Protein AF-A0A382VT13-F1 (afdb_monomer)

Organism: NCBI:txid408172

Solvent-accessible surface area (backbone atoms only — not comparable to full-atom values): 5456 Å² total; per-residue (Å²): 114,71,67,59,55,52,52,51,52,51,51,51,48,52,50,55,54,48,48,58,57,47,44,62,50,24,65,74,67,34,31,65,55,49,50,53,53,51,52,53,54,49,50,52,53,49,54,52,52,41,59,77,72,60,55,71,82,74,65,58,71,86,52,43,64,58,51,52,53,47,43,48,52,57,49,54,50,41,48,48,51,50,31,48,43,30,61,77,62,31,54,80,58,37,67,72,78,106

Sequence (98 aa):
MLFYYFLAILAALCWAVSSLISADITRVIGGLVFNRLRLFFVSIMLITYTSLIGSWGTINLEHLTIIIISGIIGIFLGDTLLFVALQKIGPRRNNILF

Structure (mmCIF, N/CA/C/O backbone):
data_AF-A0A382VT13-F1
#
_entry.id   AF-A0A382VT13-F1
#
loop_
_atom_site.group_PDB
_atom_site.id
_atom_site.type_symbol
_atom_site.label_atom_id
_atom_site.label_alt_id
_atom_site.label_comp_id
_atom_site.label_asym_id
_atom_site.label_entity_id
_atom_site.label_seq_id
_atom_site.pdbx_PDB_ins_code
_atom_site.Cartn_x
_atom_site.Cartn_y
_atom_site.Cartn_z
_atom_site.occupancy
_atom_site.B_iso_or_equiv
_atom_site.auth_seq_id
_atom_site.auth_comp_id
_atom_site.auth_asym_id
_atom_site.auth_atom_id
_atom_site.pdbx_PDB_model_num
ATOM 1 N N . MET A 1 1 ? -6.320 9.395 -25.501 1.00 77.56 1 MET A N 1
ATOM 2 C CA . MET A 1 1 ? -6.859 10.337 -24.490 1.00 77.56 1 MET A CA 1
ATOM 3 C C . MET A 1 1 ? -8.034 9.737 -23.722 1.00 77.56 1 MET A C 1
ATOM 5 O O . MET A 1 1 ? -7.904 9.575 -22.519 1.00 77.56 1 MET A O 1
ATOM 9 N N . LEU A 1 2 ? -9.111 9.296 -24.393 1.00 91.56 2 LEU A N 1
ATOM 10 C CA . LEU A 1 2 ? -10.277 8.673 -23.738 1.00 91.56 2 LEU A CA 1
ATOM 11 C C . LEU A 1 2 ? -9.924 7.459 -22.852 1.00 91.56 2 LEU A C 1
ATOM 13 O O . LEU A 1 2 ? -10.407 7.349 -21.732 1.00 91.56 2 LEU A O 1
ATOM 17 N N . PHE A 1 3 ? -9.025 6.588 -23.324 1.00 94.06 3 PHE A N 1
ATOM 18 C CA . PHE A 1 3 ? -8.573 5.402 -22.585 1.00 94.06 3 PHE A CA 1
ATOM 19 C C . PHE A 1 3 ? -7.949 5.736 -21.218 1.00 94.06 3 PHE A C 1
ATOM 21 O O . PHE A 1 3 ? -8.258 5.090 -20.222 1.00 94.06 3 PHE A O 1
ATOM 28 N N . TYR A 1 4 ? -7.129 6.790 -21.143 1.00 94.00 4 TYR A N 1
ATOM 29 C CA . TYR A 1 4 ? -6.516 7.217 -19.882 1.00 94.00 4 TYR A CA 1
ATOM 30 C C . TYR A 1 4 ? -7.554 7.758 -18.891 1.00 94.00 4 TYR A C 1
ATOM 32 O O . TYR A 1 4 ? -7.446 7.486 -17.699 1.00 94.00 4 TYR A O 1
ATOM 40 N N . TYR A 1 5 ? -8.590 8.457 -19.371 1.00 94.75 5 TYR A N 1
ATOM 41 C CA . TYR A 1 5 ? -9.693 8.899 -18.511 1.00 94.75 5 TYR A CA 1
ATOM 42 C C . TYR A 1 5 ? -10.485 7.720 -17.943 1.00 94.75 5 TYR A C 1
ATOM 44 O O . TYR A 1 5 ? -10.810 7.722 -16.758 1.00 94.75 5 TYR A O 1
ATOM 52 N N . PHE A 1 6 ? -10.733 6.682 -18.747 1.00 96.00 6 PHE A N 1
ATOM 53 C CA . PHE A 1 6 ? -11.359 5.453 -18.256 1.00 96.00 6 PHE A CA 1
ATOM 54 C C . PHE A 1 6 ? -10.532 4.790 -17.151 1.00 96.00 6 PHE A C 1
ATOM 56 O O . PHE A 1 6 ? -11.081 4.465 -16.099 1.00 96.00 6 PHE A O 1
ATOM 63 N N . LEU A 1 7 ? -9.218 4.643 -17.350 1.00 94.88 7 LEU A N 1
ATOM 64 C CA . LEU A 1 7 ? -8.321 4.087 -16.332 1.00 94.88 7 LEU A CA 1
ATOM 65 C C . LEU A 1 7 ? -8.321 4.918 -15.043 1.00 94.88 7 LEU A C 1
ATOM 67 O O . LEU A 1 7 ? -8.344 4.347 -13.955 1.00 94.88 7 LEU A O 1
ATOM 71 N N . ALA A 1 8 ? -8.340 6.248 -15.151 1.00 93.94 8 ALA A N 1
ATOM 72 C CA . ALA A 1 8 ? -8.391 7.134 -13.991 1.00 93.94 8 ALA A CA 1
ATOM 73 C C . ALA A 1 8 ? -9.695 6.966 -13.189 1.00 93.94 8 ALA A C 1
ATOM 75 O O . ALA A 1 8 ? -9.653 6.871 -11.963 1.00 93.94 8 ALA A O 1
ATOM 76 N N . ILE A 1 9 ? -10.845 6.866 -13.865 1.00 95.81 9 ILE A N 1
ATOM 77 C CA . ILE A 1 9 ? -12.145 6.647 -13.208 1.00 95.81 9 ILE A CA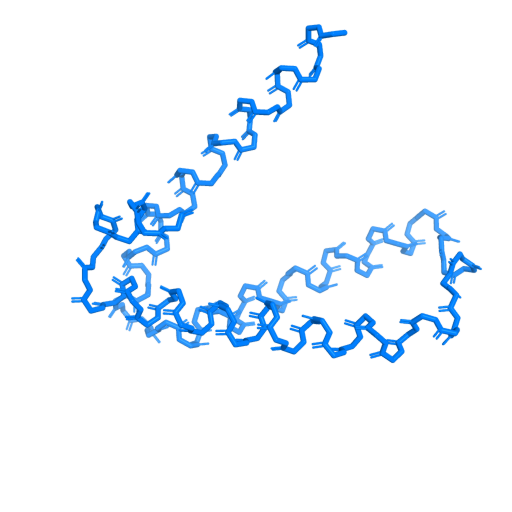 1
ATOM 78 C C . ILE A 1 9 ? -12.193 5.266 -12.545 1.00 95.81 9 ILE A C 1
ATOM 80 O O . ILE A 1 9 ? -12.647 5.148 -11.409 1.00 95.81 9 ILE A O 1
ATOM 84 N N . LEU A 1 10 ? -11.683 4.228 -13.214 1.00 95.19 10 LEU A N 1
ATOM 85 C CA . LEU A 1 10 ? -11.563 2.880 -12.649 1.00 95.19 10 LEU A CA 1
ATOM 86 C C . LEU A 1 10 ? -10.677 2.866 -11.398 1.00 95.19 10 LEU A C 1
ATOM 88 O O . LEU A 1 10 ? -11.056 2.279 -10.388 1.00 95.19 10 LEU A O 1
ATOM 92 N N . ALA A 1 11 ? -9.531 3.550 -11.436 1.00 93.00 11 ALA A N 1
ATOM 93 C CA . ALA A 1 11 ? -8.642 3.668 -10.285 1.00 93.00 11 ALA A CA 1
ATOM 94 C C . ALA A 1 11 ? -9.328 4.380 -9.107 1.00 93.00 11 ALA A C 1
ATOM 96 O O . ALA A 1 11 ? -9.258 3.894 -7.977 1.00 93.00 11 ALA A O 1
ATOM 97 N N . ALA A 1 12 ? -10.040 5.481 -9.372 1.00 91.69 12 ALA A N 1
ATOM 98 C CA . ALA A 1 12 ? -10.811 6.199 -8.359 1.00 91.69 12 ALA A CA 1
ATOM 99 C C . ALA A 1 12 ? -11.930 5.328 -7.759 1.00 91.69 12 ALA A C 1
ATOM 101 O O . ALA A 1 12 ? -12.128 5.323 -6.543 1.00 91.69 12 ALA A O 1
ATOM 102 N N . LEU A 1 13 ? -12.621 4.540 -8.588 1.00 93.19 13 LEU A N 1
ATOM 103 C CA . LEU A 1 13 ? -13.657 3.606 -8.147 1.00 93.19 13 LEU A CA 1
ATOM 104 C C . LEU A 1 13 ? -13.068 2.509 -7.249 1.00 93.19 13 LEU A C 1
ATOM 106 O O . LEU A 1 13 ? -13.592 2.266 -6.162 1.00 93.19 13 LEU A O 1
ATOM 110 N N . CYS A 1 14 ? -11.946 1.901 -7.649 1.00 91.50 14 CYS A N 1
ATOM 111 C CA . CYS A 1 14 ? -11.230 0.917 -6.834 1.00 91.50 14 CYS A CA 1
ATOM 112 C C . CYS A 1 14 ? -10.821 1.490 -5.471 1.00 91.50 14 CYS A C 1
ATOM 114 O O . CYS A 1 14 ? -10.998 0.827 -4.448 1.00 91.50 14 CYS A O 1
ATOM 116 N N . TRP A 1 15 ? -10.321 2.728 -5.438 1.00 88.44 15 TRP A N 1
ATOM 117 C CA . TRP A 1 15 ? -9.965 3.412 -4.193 1.00 88.44 15 TRP A CA 1
ATOM 118 C C . TRP A 1 15 ? -11.177 3.660 -3.292 1.00 88.44 15 TRP A C 1
ATOM 120 O O . TRP A 1 15 ? -11.132 3.351 -2.099 1.00 88.44 15 TRP A O 1
ATOM 130 N N . ALA A 1 16 ? -12.285 4.145 -3.855 1.00 87.62 16 ALA A N 1
ATOM 131 C CA . ALA A 1 16 ? -13.509 4.395 -3.103 1.00 87.62 16 ALA A CA 1
ATOM 132 C C . ALA A 1 16 ? -14.072 3.103 -2.486 1.00 87.62 16 ALA A C 1
ATOM 134 O O . ALA A 1 16 ? -14.326 3.058 -1.280 1.00 87.62 16 ALA A O 1
ATOM 135 N N . VAL A 1 17 ? -14.192 2.031 -3.275 1.00 89.06 17 VAL A N 1
ATOM 136 C CA . VAL A 1 17 ? -14.687 0.727 -2.801 1.00 89.06 17 VAL A CA 1
ATOM 137 C C . VAL A 1 17 ? -13.752 0.130 -1.747 1.00 89.06 17 VAL A C 1
ATOM 139 O O . VAL A 1 17 ? -14.211 -0.322 -0.697 1.00 89.06 17 VAL A O 1
ATOM 142 N N . SER A 1 18 ? -12.438 0.188 -1.978 1.00 86.50 18 SER A N 1
ATOM 143 C CA . SER A 1 18 ? -11.430 -0.282 -1.024 1.00 86.50 18 SER A CA 1
ATOM 144 C C . SER A 1 18 ? -11.530 0.440 0.322 1.00 86.50 18 SER A C 1
ATOM 146 O O . SER A 1 18 ? -11.502 -0.216 1.364 1.00 86.50 18 SER A O 1
ATOM 148 N N . SER A 1 19 ? -11.719 1.767 0.330 1.00 82.56 19 SER A N 1
ATOM 149 C CA . SER A 1 19 ? -11.867 2.551 1.568 1.00 82.56 19 SER A CA 1
ATOM 150 C C . SER A 1 19 ? -13.101 2.155 2.386 1.00 82.56 19 SER A C 1
ATOM 152 O O . SER A 1 19 ? -13.034 2.119 3.616 1.00 82.56 19 SER A O 1
ATOM 154 N N . LEU A 1 20 ? -14.203 1.798 1.716 1.00 83.31 20 LEU A N 1
ATOM 155 C CA . LEU A 1 20 ? -15.442 1.382 2.368 1.00 83.31 20 LEU A CA 1
ATOM 156 C C . LEU A 1 20 ? -15.267 0.022 3.054 1.00 83.31 20 LEU A C 1
ATOM 158 O O . LEU A 1 20 ? -15.548 -0.110 4.241 1.00 83.31 20 LEU A O 1
ATOM 162 N N . ILE A 1 21 ? -14.722 -0.957 2.326 1.00 85.56 21 ILE A N 1
ATOM 163 C CA . ILE A 1 21 ? -14.466 -2.312 2.836 1.00 85.56 21 ILE A CA 1
ATOM 164 C C . ILE A 1 21 ? -13.422 -2.281 3.962 1.00 85.56 21 ILE A C 1
ATOM 166 O O . ILE A 1 21 ? -13.588 -2.909 5.009 1.00 85.56 21 ILE A O 1
ATOM 170 N N . SER A 1 22 ? -12.344 -1.519 3.766 1.00 83.44 22 SER A N 1
ATOM 171 C CA . SER A 1 22 ? -11.252 -1.428 4.735 1.00 83.44 22 SER A CA 1
ATOM 172 C C . SER A 1 22 ? -11.710 -0.806 6.052 1.00 83.44 22 SER A C 1
ATOM 174 O O . SER A 1 22 ? -11.192 -1.171 7.103 1.00 83.44 22 SER A O 1
ATOM 176 N N . ALA A 1 23 ? -12.682 0.108 6.042 1.00 80.06 23 ALA A N 1
ATOM 177 C CA . ALA A 1 23 ? -13.148 0.770 7.257 1.00 80.06 23 ALA A CA 1
ATOM 178 C C . ALA A 1 23 ? -13.807 -0.194 8.252 1.00 80.06 23 ALA A C 1
ATOM 180 O O . ALA A 1 23 ? -13.522 -0.122 9.447 1.00 80.06 23 ALA A O 1
ATOM 181 N N . ASP A 1 24 ? -14.646 -1.112 7.774 1.00 82.06 24 ASP A N 1
ATOM 182 C CA . ASP A 1 24 ? -15.304 -2.083 8.650 1.00 82.06 24 ASP A CA 1
ATOM 183 C C . ASP A 1 24 ? -14.323 -3.156 9.128 1.00 82.06 24 ASP A C 1
ATOM 185 O O . ASP A 1 24 ? -14.274 -3.474 10.316 1.00 82.06 24 ASP A O 1
ATOM 189 N N . ILE A 1 25 ? -13.456 -3.648 8.239 1.00 82.81 25 ILE A N 1
ATOM 190 C CA . ILE A 1 25 ? -12.471 -4.678 8.589 1.00 82.81 25 ILE A CA 1
ATOM 191 C C . ILE A 1 25 ? -11.441 -4.135 9.591 1.00 82.81 25 ILE A C 1
ATOM 193 O O . ILE A 1 25 ? -11.157 -4.778 10.602 1.00 82.81 25 ILE A O 1
ATOM 197 N N . THR A 1 26 ? -10.908 -2.929 9.372 1.00 83.94 26 THR A N 1
ATOM 198 C CA . THR A 1 26 ? -9.893 -2.327 10.260 1.00 83.94 26 THR A CA 1
ATOM 199 C C . THR A 1 26 ? -10.414 -2.046 11.668 1.00 83.94 26 THR A C 1
ATOM 201 O O . THR A 1 26 ? -9.616 -2.024 12.606 1.00 83.94 26 THR A O 1
ATOM 204 N N . ARG A 1 27 ? -11.732 -1.898 11.856 1.00 80.12 27 ARG A N 1
ATOM 205 C CA . ARG A 1 27 ? -12.356 -1.804 13.186 1.00 80.12 27 ARG A CA 1
ATOM 206 C C . ARG A 1 27 ? -12.361 -3.133 13.938 1.00 80.12 27 ARG A C 1
ATOM 208 O O . ARG A 1 27 ? -12.241 -3.115 15.157 1.00 80.12 27 ARG A O 1
ATOM 215 N N . VAL A 1 28 ? -12.478 -4.257 13.228 1.00 84.19 28 VAL A N 1
ATOM 216 C CA . VAL A 1 28 ? -12.551 -5.601 13.827 1.00 84.19 28 VAL A CA 1
ATOM 217 C C . VAL A 1 28 ? -11.162 -6.162 14.129 1.00 84.19 28 VAL A C 1
ATOM 219 O O . VAL A 1 28 ? -10.919 -6.633 15.234 1.00 84.19 28 VAL A O 1
ATOM 222 N N . ILE A 1 29 ? -10.240 -6.107 13.162 1.00 84.38 29 ILE A N 1
ATOM 223 C CA . ILE A 1 29 ? -8.908 -6.734 13.283 1.00 84.38 29 ILE A CA 1
ATOM 224 C C . ILE A 1 29 ? -7.779 -5.743 13.607 1.00 84.38 29 ILE A C 1
ATOM 226 O O . ILE A 1 29 ? -6.649 -6.156 13.867 1.00 84.38 29 ILE A O 1
ATOM 230 N N . GLY A 1 30 ? -8.068 -4.440 13.603 1.00 82.62 30 GLY A N 1
ATOM 231 C CA . GLY A 1 30 ? -7.090 -3.371 13.802 1.00 82.62 30 GLY A CA 1
ATOM 232 C C . GLY A 1 30 ? -6.369 -2.955 12.513 1.00 82.62 30 GLY A C 1
ATOM 233 O O . GLY A 1 30 ? -6.051 -3.776 11.648 1.00 82.62 30 GLY A O 1
ATOM 234 N N . GLY A 1 31 ? -6.065 -1.656 12.395 1.00 81.50 31 GLY A N 1
ATOM 235 C CA . GLY A 1 31 ? -5.473 -1.062 11.187 1.00 81.50 31 GLY A CA 1
ATOM 236 C C . GLY A 1 31 ? -4.122 -1.660 10.777 1.00 81.50 31 GLY A C 1
ATOM 237 O O . GLY A 1 31 ? -3.871 -1.901 9.598 1.00 81.50 31 GLY A O 1
ATOM 238 N N . LEU A 1 32 ? -3.264 -1.973 11.751 1.00 82.50 32 LEU A N 1
ATOM 239 C CA . LEU A 1 32 ? -1.916 -2.489 11.492 1.00 82.50 32 LEU A CA 1
ATOM 240 C C . LEU A 1 32 ? -1.920 -3.949 11.001 1.00 82.50 32 LEU A C 1
ATOM 242 O O . LEU A 1 32 ? -1.119 -4.319 10.143 1.00 82.50 32 LEU A O 1
ATOM 246 N N . VAL A 1 33 ? -2.837 -4.777 11.516 1.00 85.62 33 VAL A N 1
ATOM 247 C CA . VAL A 1 33 ? -3.002 -6.176 11.081 1.00 85.62 33 VAL A CA 1
ATOM 248 C C . VAL A 1 33 ? -3.550 -6.222 9.659 1.00 85.62 33 VAL A C 1
ATOM 250 O O . VAL A 1 33 ? -3.022 -6.960 8.827 1.00 85.62 33 VAL A O 1
ATOM 253 N N . PHE A 1 34 ? -4.552 -5.388 9.367 1.00 86.38 34 PHE A N 1
ATOM 254 C CA . PHE A 1 34 ? -5.102 -5.252 8.022 1.00 86.38 34 PHE A CA 1
ATOM 255 C C . PHE A 1 34 ? -4.031 -4.826 7.012 1.00 86.38 34 PHE A C 1
ATOM 257 O O . PHE A 1 34 ? -3.882 -5.468 5.974 1.00 86.38 34 PHE A O 1
ATOM 264 N N . ASN A 1 35 ? -3.230 -3.805 7.342 1.00 87.69 35 ASN A N 1
ATOM 265 C CA . ASN A 1 35 ? -2.179 -3.335 6.444 1.00 87.69 35 ASN A CA 1
ATOM 266 C C . ASN A 1 35 ? -1.133 -4.419 6.142 1.00 87.69 35 ASN A C 1
ATOM 268 O O . ASN A 1 35 ? -0.728 -4.601 4.996 1.00 87.69 35 ASN A O 1
ATOM 272 N N . ARG A 1 36 ? -0.733 -5.197 7.156 1.00 88.69 36 ARG A N 1
ATOM 273 C CA . ARG A 1 36 ? 0.212 -6.308 6.976 1.00 88.69 36 ARG A CA 1
ATOM 274 C C . ARG A 1 36 ? -0.335 -7.380 6.031 1.00 88.69 36 ARG A C 1
ATOM 276 O O . ARG A 1 36 ? 0.398 -7.831 5.155 1.00 88.69 36 ARG A O 1
ATOM 283 N N . LEU A 1 37 ? -1.602 -7.771 6.188 1.00 90.31 37 LEU A N 1
ATOM 284 C CA . LEU A 1 37 ? -2.248 -8.727 5.281 1.00 90.31 37 LEU A CA 1
ATOM 285 C C . LEU A 1 37 ? -2.330 -8.167 3.859 1.00 90.31 37 LEU A C 1
ATOM 287 O O . LEU A 1 37 ? -1.980 -8.863 2.909 1.00 90.31 37 LEU A O 1
ATOM 291 N N . ARG A 1 38 ? -2.718 -6.894 3.710 1.00 89.25 38 ARG A N 1
ATOM 292 C CA . ARG A 1 38 ? -2.773 -6.213 2.410 1.00 89.25 38 ARG A CA 1
ATOM 293 C C . ARG A 1 38 ? -1.417 -6.248 1.706 1.00 89.25 38 ARG A C 1
ATOM 295 O O . ARG A 1 38 ? -1.341 -6.677 0.559 1.00 89.25 38 ARG A O 1
ATOM 302 N N . LEU A 1 39 ? -0.353 -5.846 2.400 1.00 91.62 39 LEU A N 1
ATOM 303 C CA . LEU A 1 39 ? 1.006 -5.827 1.856 1.00 91.62 39 LEU A CA 1
ATOM 304 C C . LEU A 1 39 ? 1.518 -7.225 1.500 1.00 91.62 39 LEU A C 1
ATOM 306 O O . LEU A 1 39 ? 2.214 -7.371 0.500 1.00 91.62 39 LEU A O 1
ATOM 310 N N . PHE A 1 40 ? 1.137 -8.250 2.265 1.00 93.31 40 PHE A N 1
ATOM 311 C CA . PHE A 1 40 ? 1.473 -9.640 1.960 1.00 93.31 40 PHE A CA 1
ATOM 312 C C . PHE A 1 40 ? 0.822 -10.131 0.658 1.00 93.31 40 PHE A C 1
ATOM 314 O O . PHE A 1 40 ? 1.490 -10.724 -0.183 1.00 93.31 40 PHE A O 1
ATOM 321 N N . PHE A 1 41 ? -0.466 -9.852 0.441 1.00 93.62 41 PH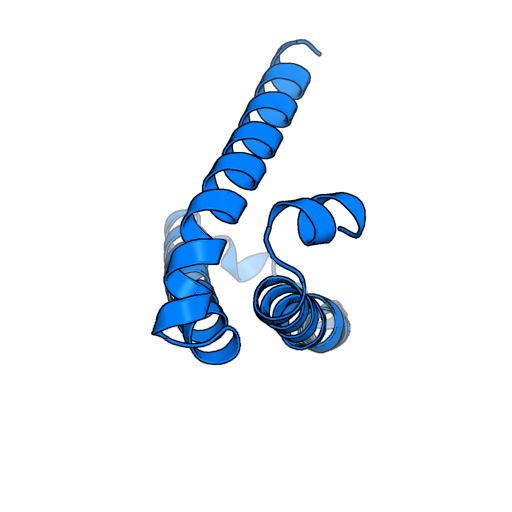E A N 1
ATOM 322 C CA . PHE A 1 41 ? -1.116 -10.225 -0.820 1.00 93.62 41 PHE A CA 1
ATOM 323 C C . PHE A 1 41 ? -0.575 -9.424 -2.007 1.00 93.62 41 PHE A C 1
ATOM 325 O O . PHE A 1 41 ? -0.330 -9.991 -3.071 1.00 93.62 41 PHE A O 1
ATOM 332 N N . VAL A 1 42 ? -0.337 -8.123 -1.819 1.00 92.94 42 VAL A N 1
ATOM 333 C CA . VAL A 1 42 ? 0.233 -7.254 -2.857 1.00 92.94 42 VAL A CA 1
ATOM 334 C C . VAL A 1 42 ? 1.640 -7.707 -3.250 1.00 92.94 42 VAL A C 1
ATOM 336 O O . VAL A 1 42 ? 1.949 -7.729 -4.440 1.0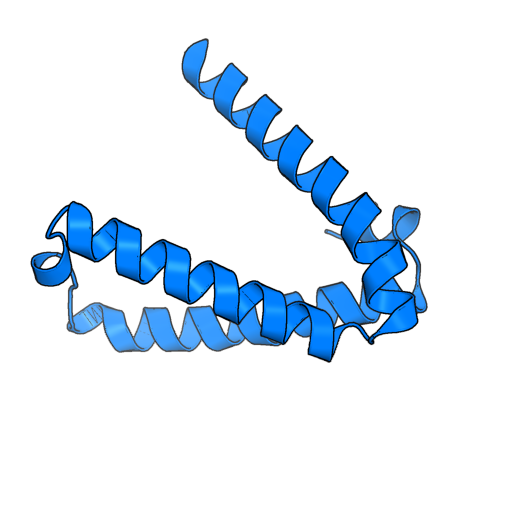0 92.94 42 VAL A O 1
ATOM 339 N N . SER A 1 43 ? 2.481 -8.124 -2.298 1.00 92.88 43 SER A N 1
ATOM 340 C CA . SER A 1 43 ? 3.823 -8.623 -2.614 1.00 92.88 43 SER A CA 1
ATOM 341 C C . SER A 1 43 ? 3.776 -9.923 -3.420 1.00 92.88 43 SER A C 1
ATOM 343 O O . SER A 1 43 ? 4.493 -10.035 -4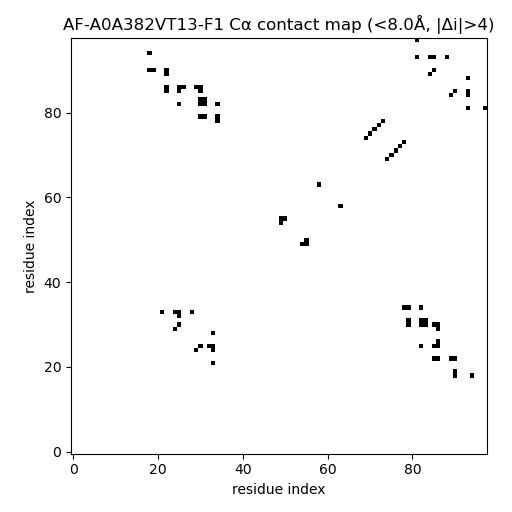.411 1.00 92.88 43 SER A O 1
ATOM 345 N N . ILE A 1 44 ? 2.886 -10.863 -3.080 1.00 95.81 44 ILE A N 1
ATOM 346 C CA . ILE A 1 44 ? 2.675 -12.091 -3.867 1.00 95.81 44 ILE A CA 1
ATOM 347 C C . ILE A 1 44 ? 2.205 -11.752 -5.287 1.00 95.81 44 ILE A C 1
ATOM 349 O O . ILE A 1 44 ? 2.741 -12.283 -6.261 1.00 95.81 44 ILE A O 1
ATOM 353 N N . MET A 1 45 ? 1.231 -10.849 -5.427 1.00 94.75 45 MET A N 1
ATOM 354 C CA . MET A 1 45 ? 0.736 -10.411 -6.737 1.00 94.75 45 MET A CA 1
ATOM 355 C C . MET A 1 45 ? 1.838 -9.762 -7.582 1.00 94.75 45 MET A C 1
ATOM 357 O O . MET A 1 45 ? 1.968 -10.070 -8.763 1.00 94.75 45 MET A O 1
ATOM 361 N N . LEU A 1 46 ? 2.670 -8.908 -6.984 1.00 91.81 46 LEU A N 1
ATOM 362 C CA . LEU A 1 46 ? 3.793 -8.281 -7.681 1.00 91.81 46 LEU A CA 1
ATOM 363 C C . LEU A 1 46 ? 4.854 -9.303 -8.091 1.00 91.81 46 LEU A C 1
ATOM 365 O O . LEU A 1 46 ? 5.253 -9.303 -9.249 1.00 91.81 46 LEU A O 1
ATOM 369 N N . ILE A 1 47 ? 5.271 -10.196 -7.189 1.00 93.56 47 ILE A N 1
ATOM 370 C CA . ILE A 1 47 ? 6.284 -11.225 -7.481 1.00 93.56 47 ILE A CA 1
ATOM 371 C C . ILE A 1 47 ? 5.810 -12.160 -8.598 1.00 93.56 47 ILE A C 1
ATOM 373 O O . ILE A 1 47 ? 6.583 -12.505 -9.492 1.00 93.56 47 ILE A O 1
ATOM 377 N N . THR A 1 48 ? 4.544 -12.580 -8.563 1.00 95.12 48 THR A N 1
ATOM 378 C CA . THR A 1 48 ? 3.974 -13.436 -9.614 1.00 95.12 48 THR A CA 1
ATOM 379 C C . THR A 1 48 ? 3.931 -12.703 -10.952 1.00 95.12 48 THR A C 1
ATOM 381 O O . THR A 1 48 ? 4.392 -13.244 -11.953 1.00 95.12 48 THR A O 1
ATOM 384 N N . TYR A 1 49 ? 3.477 -11.449 -10.969 1.00 94.12 49 TYR A N 1
ATOM 385 C CA . TYR A 1 49 ? 3.426 -10.629 -12.178 1.00 94.12 49 TYR A CA 1
ATOM 386 C C . TYR A 1 49 ? 4.813 -10.379 -12.792 1.00 94.12 49 TYR A C 1
ATOM 388 O O . TYR A 1 49 ? 5.007 -10.599 -13.988 1.00 94.12 49 TYR A O 1
ATOM 396 N N . THR A 1 50 ? 5.803 -9.982 -11.985 1.00 92.75 50 THR A N 1
ATOM 397 C CA . THR A 1 50 ? 7.176 -9.749 -12.467 1.00 92.75 50 THR A CA 1
ATOM 398 C C . THR A 1 50 ? 7.829 -11.032 -12.972 1.00 92.75 50 THR A C 1
ATOM 400 O O . THR A 1 50 ? 8.561 -10.998 -13.961 1.00 92.75 50 THR A O 1
ATOM 403 N N . SER A 1 51 ? 7.531 -12.172 -12.342 1.00 92.44 51 SER A N 1
ATOM 404 C CA . SER A 1 51 ? 8.023 -13.483 -12.777 1.00 92.44 51 SER A CA 1
ATOM 405 C C . SER A 1 51 ? 7.430 -13.920 -14.110 1.00 92.44 51 SER A C 1
ATOM 407 O O . SER A 1 51 ? 8.171 -14.413 -14.953 1.00 92.44 51 SER A O 1
ATOM 409 N N . LEU A 1 52 ? 6.131 -13.697 -14.331 1.00 94.62 52 LEU A N 1
ATOM 410 C CA . LEU A 1 52 ? 5.472 -14.030 -15.599 1.00 94.62 52 LEU A CA 1
ATOM 411 C C . LEU A 1 52 ? 5.993 -13.187 -16.770 1.00 94.62 52 LEU A C 1
ATOM 413 O O . LEU A 1 52 ? 6.086 -13.684 -17.887 1.00 94.62 52 LEU A O 1
ATOM 417 N N . ILE A 1 53 ? 6.346 -11.924 -16.518 1.00 93.69 53 ILE A N 1
ATOM 418 C CA . ILE A 1 53 ? 6.870 -11.006 -17.542 1.00 93.69 53 ILE A CA 1
ATOM 419 C C . ILE A 1 53 ? 8.386 -11.162 -17.732 1.00 93.69 53 ILE A C 1
ATOM 421 O O . ILE A 1 53 ? 8.925 -10.765 -18.762 1.00 93.69 53 ILE A O 1
ATOM 425 N N . GLY A 1 54 ? 9.091 -11.745 -16.758 1.00 88.44 54 GLY A N 1
ATOM 426 C CA . GLY A 1 54 ? 10.545 -11.895 -16.803 1.00 88.44 54 GLY A CA 1
ATOM 427 C C . GLY A 1 54 ? 11.303 -10.573 -16.627 1.00 88.44 54 GLY A C 1
ATOM 428 O O . GLY A 1 54 ? 12.461 -10.469 -17.024 1.00 88.44 54 GLY A O 1
ATOM 429 N N . SER A 1 55 ? 10.690 -9.556 -16.012 1.00 87.81 55 SER A N 1
ATOM 430 C CA . SER A 1 55 ? 11.266 -8.206 -15.880 1.00 87.81 55 SER A CA 1
ATOM 431 C C . SER A 1 55 ? 12.308 -8.068 -14.760 1.00 87.81 55 SER A C 1
ATOM 433 O O . SER A 1 55 ? 12.657 -6.959 -14.371 1.00 87.81 55 SER A O 1
ATOM 435 N N . TRP A 1 56 ? 12.817 -9.168 -14.204 1.00 85.94 56 TRP A N 1
ATOM 436 C CA . TRP A 1 56 ? 13.792 -9.131 -13.107 1.00 85.94 56 TRP A CA 1
ATOM 437 C C . TRP A 1 56 ? 15.086 -8.395 -13.484 1.00 85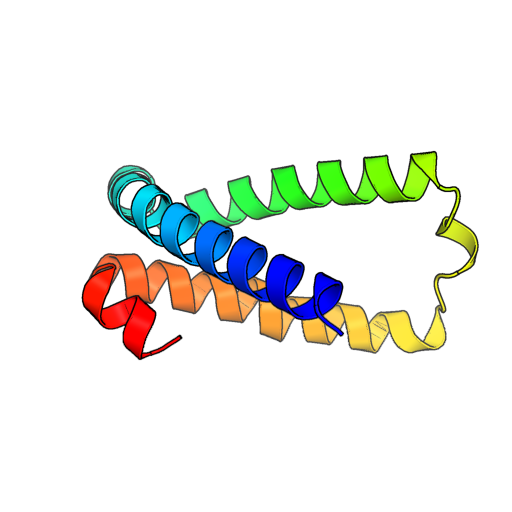.94 56 TRP A C 1
ATOM 439 O O . TRP A 1 56 ? 15.681 -7.724 -12.646 1.00 85.94 56 TRP A O 1
ATOM 449 N N . GLY A 1 57 ? 15.487 -8.461 -14.758 1.00 82.56 57 GLY A N 1
ATOM 450 C CA . GLY A 1 57 ? 16.687 -7.793 -15.267 1.00 82.56 57 GLY A CA 1
ATOM 451 C C . GLY A 1 57 ? 16.573 -6.272 -15.422 1.00 82.56 57 GLY A C 1
ATOM 452 O O . GLY A 1 57 ? 17.587 -5.621 -15.648 1.00 82.56 57 GLY A O 1
ATOM 453 N N . THR A 1 58 ? 15.378 -5.680 -15.296 1.00 85.19 58 THR A N 1
ATOM 454 C CA . THR A 1 58 ? 15.201 -4.217 -15.403 1.00 85.19 58 THR A CA 1
ATOM 455 C C . THR A 1 58 ? 15.444 -3.487 -14.081 1.00 85.19 58 THR A C 1
ATOM 457 O O . THR A 1 58 ? 15.312 -2.266 -14.016 1.00 85.19 58 THR A O 1
ATOM 460 N N . ILE A 1 59 ? 15.747 -4.215 -13.003 1.00 83.56 59 ILE A N 1
ATOM 461 C CA . ILE A 1 59 ? 15.960 -3.644 -11.674 1.00 83.56 59 ILE A CA 1
ATOM 462 C C . ILE A 1 59 ? 17.347 -2.998 -11.629 1.00 83.56 59 ILE A C 1
ATOM 464 O O . ILE A 1 59 ? 18.367 -3.685 -11.629 1.00 83.56 59 ILE A O 1
ATOM 468 N N . ASN A 1 60 ? 17.386 -1.667 -11.562 1.00 86.38 60 ASN A N 1
ATOM 469 C CA . ASN A 1 60 ? 18.630 -0.932 -11.375 1.00 86.38 60 ASN A CA 1
ATOM 470 C C . ASN A 1 60 ? 19.024 -0.926 -9.886 1.00 86.38 60 ASN A C 1
ATOM 472 O O . ASN A 1 60 ? 18.313 -0.372 -9.043 1.00 86.38 60 ASN A O 1
ATOM 476 N N . LEU A 1 61 ? 20.171 -1.535 -9.574 1.00 86.94 61 LEU A N 1
ATOM 477 C CA . LEU A 1 61 ? 20.696 -1.651 -8.212 1.00 86.94 61 LEU A CA 1
ATOM 478 C C . LEU A 1 61 ? 21.122 -0.303 -7.609 1.00 86.94 61 LEU A C 1
ATOM 480 O O . LEU A 1 61 ? 21.083 -0.155 -6.390 1.00 86.94 61 LEU A O 1
ATOM 484 N N . GLU A 1 62 ? 21.462 0.696 -8.425 1.00 90.19 62 GLU A N 1
ATOM 485 C CA . GLU A 1 62 ? 21.846 2.032 -7.949 1.00 90.19 62 GLU A CA 1
ATOM 486 C C . GLU A 1 62 ? 20.672 2.756 -7.276 1.00 90.19 62 GLU A C 1
ATOM 488 O O . GLU A 1 62 ? 20.845 3.468 -6.287 1.00 90.19 62 GLU A O 1
ATOM 493 N N . HIS A 1 63 ? 19.450 2.536 -7.768 1.00 88.75 63 HIS A N 1
ATOM 494 C CA . HIS A 1 63 ? 18.238 3.132 -7.202 1.00 88.75 63 H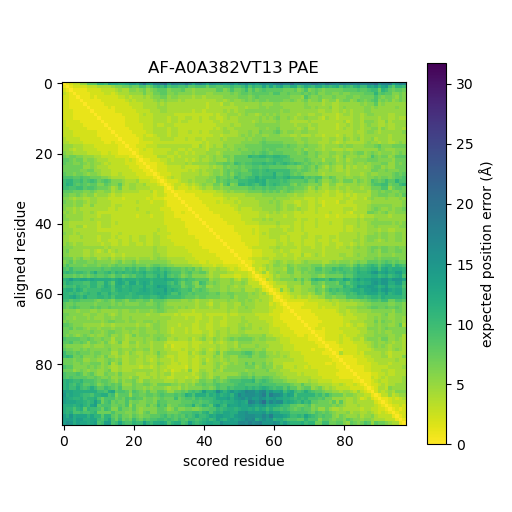IS A CA 1
ATOM 495 C C . HIS A 1 63 ? 17.623 2.302 -6.073 1.00 88.75 63 HIS A C 1
ATOM 497 O O . HIS A 1 63 ? 16.702 2.773 -5.404 1.00 88.75 63 HIS A O 1
ATOM 503 N N . LEU A 1 64 ? 18.132 1.092 -5.824 1.00 88.94 64 LEU A N 1
ATOM 504 C CA . LEU A 1 64 ? 17.555 0.157 -4.861 1.00 88.94 64 LEU A CA 1
ATOM 505 C C . LEU A 1 64 ? 17.441 0.775 -3.463 1.00 88.94 64 LEU A C 1
ATOM 507 O O . LEU A 1 64 ? 16.387 0.697 -2.838 1.00 88.94 64 LEU A O 1
ATOM 511 N N . THR A 1 65 ? 18.489 1.456 -2.997 1.00 91.25 65 THR A N 1
ATOM 512 C CA . THR A 1 65 ? 18.505 2.102 -1.676 1.00 91.25 65 THR A CA 1
ATOM 513 C C . THR A 1 65 ? 17.428 3.180 -1.557 1.00 91.25 65 THR A C 1
ATOM 515 O O . THR A 1 65 ? 16.713 3.237 -0.557 1.00 91.25 65 THR A O 1
ATOM 518 N N . ILE A 1 66 ? 17.262 4.007 -2.594 1.00 93.00 66 ILE A N 1
ATOM 519 C CA . ILE A 1 66 ? 16.244 5.067 -2.631 1.00 93.00 66 ILE A CA 1
ATOM 520 C C . ILE A 1 66 ? 14.841 4.459 -2.635 1.00 93.00 66 ILE A C 1
ATOM 522 O O . ILE A 1 66 ? 13.973 4.926 -1.899 1.00 93.00 66 ILE A O 1
ATOM 526 N N . ILE A 1 67 ? 14.623 3.395 -3.411 1.00 91.06 67 ILE A N 1
ATOM 527 C CA . ILE A 1 67 ? 13.342 2.683 -3.472 1.00 91.06 67 ILE A CA 1
ATOM 528 C C . ILE A 1 67 ? 13.004 2.065 -2.111 1.00 91.06 67 ILE A C 1
ATOM 530 O O . ILE A 1 67 ? 11.868 2.186 -1.658 1.00 91.06 67 ILE A O 1
ATOM 534 N N . ILE A 1 68 ? 13.978 1.457 -1.425 1.00 91.12 68 ILE A N 1
ATOM 535 C CA . ILE A 1 68 ? 13.779 0.884 -0.086 1.00 91.12 68 ILE A CA 1
ATOM 536 C C . ILE A 1 68 ? 13.383 1.978 0.912 1.00 91.12 68 ILE A C 1
ATOM 538 O O . ILE A 1 68 ? 12.384 1.830 1.615 1.00 91.12 68 ILE A O 1
ATOM 542 N N . ILE A 1 69 ? 14.118 3.093 0.952 1.00 93.69 69 ILE A N 1
ATOM 543 C CA . ILE A 1 69 ? 13.816 4.214 1.856 1.00 93.69 69 ILE A CA 1
ATOM 544 C C . ILE A 1 69 ? 12.433 4.801 1.542 1.00 93.69 69 ILE A C 1
ATOM 546 O O . ILE A 1 69 ? 11.630 5.022 2.450 1.00 93.69 69 ILE A O 1
ATOM 550 N N . SER A 1 70 ? 12.125 5.003 0.260 1.00 93.25 70 SER A N 1
ATOM 551 C CA . SER A 1 70 ? 10.820 5.485 -0.194 1.00 93.25 70 SER A CA 1
ATOM 552 C C . SER A 1 70 ? 9.693 4.530 0.202 1.00 93.25 70 SER A C 1
ATOM 554 O O . SER A 1 70 ? 8.665 4.985 0.692 1.00 93.25 70 SER A O 1
ATOM 556 N N . GLY A 1 71 ? 9.891 3.216 0.083 1.00 90.25 71 GLY A N 1
ATOM 557 C CA . GLY A 1 71 ? 8.924 2.213 0.522 1.00 90.25 71 GLY A CA 1
ATOM 558 C C . GLY A 1 71 ? 8.687 2.244 2.034 1.00 90.25 71 GLY A C 1
ATOM 559 O O . GLY A 1 71 ? 7.543 2.191 2.480 1.00 90.25 71 GLY A O 1
ATOM 560 N N . ILE A 1 72 ? 9.742 2.401 2.837 1.00 90.31 72 ILE A N 1
ATOM 561 C CA . ILE A 1 72 ? 9.613 2.510 4.299 1.00 90.31 72 ILE A CA 1
ATOM 562 C C . ILE A 1 72 ? 8.812 3.763 4.685 1.00 90.31 72 ILE A C 1
ATOM 564 O O . ILE A 1 72 ? 7.918 3.700 5.528 1.00 90.31 72 ILE A O 1
ATOM 568 N N . ILE A 1 73 ? 9.095 4.907 4.065 1.00 91.94 73 ILE A N 1
ATOM 569 C CA . ILE A 1 73 ? 8.429 6.167 4.418 1.00 91.94 73 ILE A CA 1
ATOM 570 C C . ILE A 1 73 ? 7.016 6.233 3.822 1.00 91.94 73 ILE A C 1
ATOM 572 O O . ILE A 1 73 ? 6.045 6.501 4.524 1.00 91.94 73 ILE A O 1
ATOM 576 N N . GLY A 1 74 ? 6.881 5.979 2.525 1.00 88.19 74 GLY A N 1
ATOM 577 C CA . GLY A 1 74 ? 5.623 6.130 1.802 1.00 88.19 74 GLY A CA 1
ATOM 578 C C . GLY A 1 74 ? 4.627 5.016 2.096 1.00 88.19 74 GLY A C 1
ATOM 579 O O . GLY A 1 74 ? 3.465 5.294 2.365 1.00 88.19 74 GLY A O 1
ATOM 580 N N . ILE A 1 75 ? 5.075 3.759 2.076 1.00 89.00 75 ILE A N 1
ATOM 581 C CA . ILE A 1 75 ? 4.180 2.608 2.232 1.00 89.00 75 ILE A CA 1
ATOM 582 C C . ILE A 1 75 ? 4.061 2.246 3.707 1.00 89.00 75 ILE A C 1
ATOM 584 O O . ILE A 1 75 ? 2.965 2.255 4.252 1.00 89.00 75 ILE A O 1
ATOM 588 N N . PHE A 1 76 ? 5.170 1.959 4.392 1.00 86.88 76 PHE A N 1
ATOM 589 C CA . PHE A 1 76 ? 5.081 1.475 5.770 1.00 86.88 76 PHE A CA 1
ATOM 590 C C . PHE A 1 76 ? 4.585 2.560 6.740 1.00 86.88 76 PHE A C 1
ATOM 592 O O . PHE A 1 76 ? 3.576 2.357 7.420 1.00 86.88 76 PHE A O 1
ATOM 599 N N . LEU A 1 77 ? 5.235 3.727 6.793 1.00 87.19 77 LEU A N 1
ATOM 600 C CA . LEU A 1 77 ? 4.775 4.832 7.645 1.00 87.19 77 LEU A CA 1
ATOM 601 C C . LEU A 1 77 ? 3.464 5.450 7.135 1.00 87.19 77 LEU A C 1
ATOM 603 O O . LEU A 1 77 ? 2.553 5.677 7.931 1.00 87.19 77 LEU A O 1
ATOM 607 N N . GLY A 1 78 ? 3.331 5.673 5.826 1.00 88.38 78 GLY A N 1
ATOM 608 C CA . GLY A 1 78 ? 2.108 6.233 5.244 1.00 88.38 78 GLY A CA 1
ATOM 609 C C . GLY A 1 78 ? 0.869 5.374 5.506 1.00 88.38 78 GLY A C 1
ATOM 610 O O . GLY A 1 78 ? -0.106 5.868 6.074 1.00 88.38 78 GLY A O 1
ATOM 611 N N . ASP A 1 79 ? 0.910 4.078 5.182 1.00 87.81 79 ASP A N 1
ATOM 612 C CA . ASP A 1 79 ? -0.248 3.199 5.375 1.00 87.81 79 ASP A CA 1
ATOM 613 C C . ASP A 1 79 ? -0.571 2.994 6.859 1.00 87.81 79 ASP A C 1
ATOM 615 O O . ASP A 1 79 ? -1.743 2.938 7.235 1.00 87.81 79 A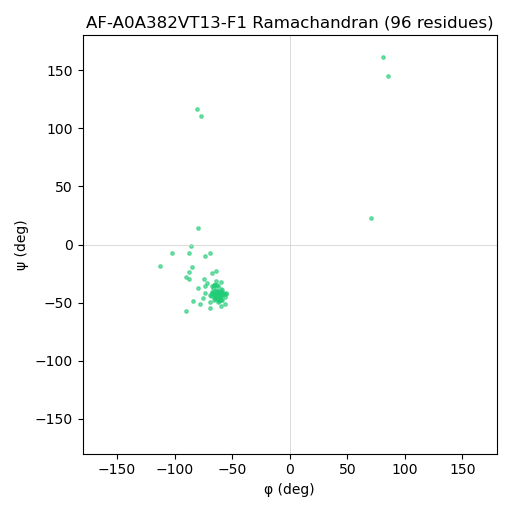SP A O 1
ATOM 619 N N . THR A 1 80 ? 0.438 2.894 7.735 1.00 84.62 80 THR A N 1
ATOM 620 C CA . THR A 1 80 ? 0.174 2.757 9.177 1.00 84.62 80 THR A CA 1
ATOM 621 C C . THR A 1 80 ? -0.563 3.975 9.722 1.00 84.62 80 THR A C 1
ATOM 623 O O . THR A 1 80 ? -1.558 3.807 10.429 1.00 84.62 80 THR A O 1
ATOM 626 N N . LEU A 1 81 ? -0.151 5.188 9.347 1.00 86.44 81 LEU A N 1
ATOM 627 C CA . LEU A 1 81 ? -0.851 6.414 9.729 1.00 86.44 81 LEU A CA 1
ATOM 628 C C . LEU A 1 81 ? -2.252 6.492 9.114 1.00 86.44 81 LEU A C 1
ATOM 630 O O . LEU A 1 81 ? -3.199 6.819 9.831 1.00 86.44 81 LEU A O 1
ATOM 634 N N . LEU A 1 82 ? -2.408 6.136 7.835 1.00 84.69 82 LEU A N 1
ATOM 635 C CA . LEU A 1 82 ? -3.697 6.141 7.139 1.00 84.69 82 LEU A CA 1
ATOM 636 C C . LEU A 1 82 ? -4.698 5.198 7.809 1.00 84.69 82 LEU A C 1
ATOM 638 O O . LEU A 1 82 ? -5.829 5.590 8.089 1.00 84.69 82 LEU A O 1
ATOM 642 N N . PHE A 1 83 ? -4.297 3.967 8.131 1.00 80.75 83 PHE A N 1
ATOM 643 C CA . PHE A 1 83 ? -5.204 3.006 8.760 1.00 80.75 83 PHE A CA 1
ATOM 644 C C . PHE A 1 83 ? -5.470 3.309 10.239 1.00 80.75 83 PHE A C 1
ATOM 646 O O . PHE A 1 83 ? -6.571 3.045 10.725 1.00 80.75 83 PHE A O 1
ATOM 653 N N . VAL A 1 84 ? -4.519 3.915 10.957 1.00 81.25 84 VAL A N 1
ATOM 654 C CA . VAL A 1 84 ? -4.761 4.432 12.315 1.00 81.25 84 VAL A CA 1
ATOM 655 C C . VAL A 1 84 ? -5.741 5.609 12.284 1.00 81.25 84 VAL A C 1
ATOM 657 O O . VAL A 1 84 ? -6.649 5.678 13.118 1.00 81.25 84 VAL A O 1
ATOM 660 N N . ALA A 1 85 ? -5.605 6.520 11.318 1.00 82.69 85 ALA A N 1
ATOM 661 C CA . ALA A 1 85 ? -6.546 7.615 11.113 1.00 82.69 85 ALA A CA 1
ATOM 662 C C . ALA A 1 85 ? -7.938 7.078 10.753 1.00 82.69 85 ALA A C 1
ATOM 664 O O . ALA A 1 85 ? -8.920 7.466 11.387 1.00 82.69 85 ALA A O 1
ATOM 665 N N . LEU A 1 86 ? -8.022 6.107 9.839 1.00 81.12 86 LEU A N 1
ATOM 666 C CA . LEU A 1 86 ? -9.269 5.438 9.471 1.00 81.12 86 LEU A CA 1
ATOM 667 C C . LEU A 1 86 ? -9.977 4.832 10.693 1.00 81.12 86 LEU A C 1
ATOM 669 O O . LEU A 1 86 ? -11.187 5.010 10.851 1.00 81.12 86 LEU A O 1
ATOM 673 N N . GLN A 1 87 ? -9.223 4.196 11.595 1.00 75.12 87 GLN A N 1
ATOM 674 C CA . GLN A 1 87 ? -9.758 3.620 12.830 1.00 75.12 87 GLN A CA 1
ATOM 675 C C . GLN A 1 87 ? -10.290 4.689 13.799 1.00 75.12 87 GLN A C 1
ATOM 677 O O . GLN A 1 87 ? -11.360 4.508 14.378 1.00 75.12 87 GLN A O 1
ATOM 682 N N . LYS A 1 88 ? -9.573 5.807 13.981 1.00 76.88 88 LYS A N 1
ATOM 683 C CA . LYS A 1 88 ? -9.944 6.859 14.950 1.00 76.88 88 LYS A CA 1
ATOM 684 C C . LYS A 1 88 ? -11.043 7.798 14.461 1.00 76.88 88 LYS A C 1
ATOM 686 O O . LYS A 1 88 ? -11.846 8.283 15.252 1.00 76.88 88 LYS A O 1
ATOM 691 N N . ILE A 1 89 ? -11.021 8.128 13.177 1.00 80.62 89 ILE A N 1
ATOM 692 C CA . ILE A 1 89 ? 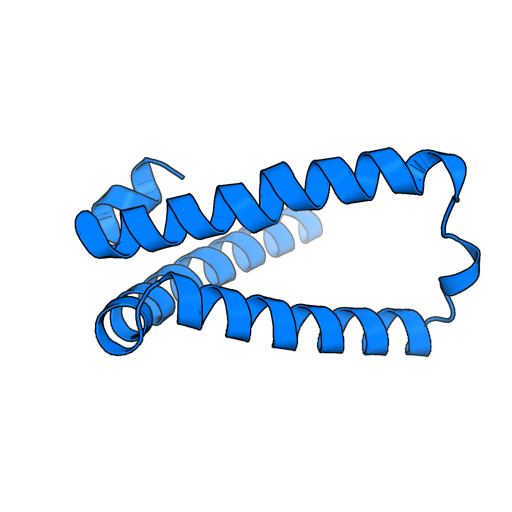-11.747 9.264 12.603 1.00 80.62 89 ILE A CA 1
ATOM 693 C C . ILE A 1 89 ? -12.879 8.795 11.666 1.00 80.62 89 ILE A C 1
ATOM 695 O O . ILE A 1 89 ? -13.839 9.533 11.420 1.00 80.62 89 ILE A O 1
ATOM 699 N N . GLY A 1 90 ? -12.820 7.543 11.208 1.00 74.94 90 GLY A N 1
ATOM 700 C CA . GLY A 1 90 ? -13.806 6.932 10.325 1.00 74.94 90 GLY A CA 1
ATOM 701 C C . GLY A 1 90 ? -13.621 7.294 8.841 1.00 74.94 90 GLY A C 1
ATOM 702 O O . GLY A 1 90 ? -12.978 8.293 8.505 1.00 74.94 90 GLY A O 1
ATOM 703 N N . PRO A 1 91 ? -14.222 6.505 7.928 1.00 72.56 91 PRO A N 1
ATOM 704 C CA . PRO A 1 91 ? -13.971 6.576 6.482 1.00 72.56 91 PRO A CA 1
ATOM 705 C C . PRO A 1 91 ? -14.289 7.930 5.848 1.00 72.56 91 PRO A C 1
ATOM 707 O O . PRO A 1 91 ? -13.535 8.411 5.008 1.00 72.56 91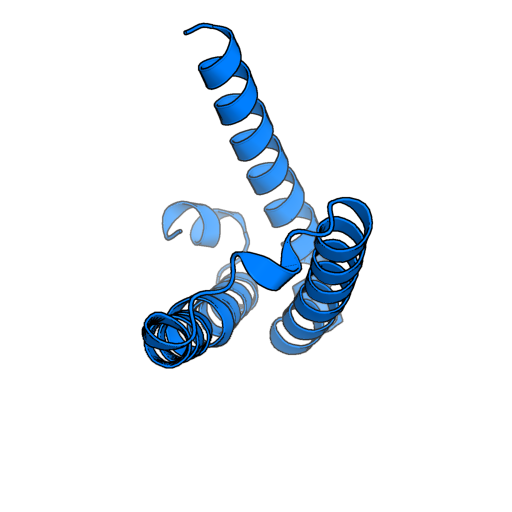 PRO A O 1
ATOM 710 N N . ARG A 1 92 ? -15.367 8.592 6.289 1.00 76.56 92 ARG A N 1
ATOM 711 C CA . ARG A 1 92 ? -15.822 9.861 5.692 1.00 76.56 92 ARG A CA 1
ATOM 712 C C . ARG A 1 92 ? -14.817 10.999 5.849 1.00 76.56 92 ARG A C 1
ATOM 714 O O . ARG A 1 92 ? -14.676 11.806 4.944 1.00 76.56 92 ARG A O 1
ATOM 721 N N . ARG A 1 93 ? -14.159 11.089 7.006 1.00 76.25 93 ARG A N 1
ATOM 722 C CA . ARG A 1 93 ? -13.173 12.138 7.299 1.00 76.25 93 ARG A CA 1
ATOM 723 C C . ARG A 1 93 ? -11.775 11.745 6.824 1.00 76.25 93 ARG A C 1
ATOM 725 O O . ARG A 1 93 ? -11.009 12.623 6.452 1.00 76.25 93 ARG A O 1
ATOM 732 N N . ASN A 1 94 ? -11.461 10.447 6.806 1.00 80.06 94 ASN A N 1
ATOM 733 C CA . ASN A 1 94 ? -10.188 9.957 6.286 1.00 80.06 94 ASN A CA 1
ATOM 734 C C . ASN A 1 94 ? -10.038 10.241 4.782 1.00 80.06 94 ASN A C 1
ATOM 736 O O . ASN A 1 94 ? -9.014 10.777 4.387 1.00 80.06 94 ASN A O 1
ATOM 740 N N . ASN A 1 95 ? -11.082 10.002 3.977 1.00 74.56 95 ASN A N 1
ATOM 741 C CA . ASN A 1 95 ? -11.074 10.282 2.528 1.00 74.56 95 ASN A CA 1
ATOM 742 C C . ASN A 1 95 ? -11.053 11.780 2.158 1.00 74.56 95 ASN A C 1
ATOM 744 O O . ASN A 1 95 ? -10.995 12.110 0.982 1.00 74.56 95 ASN A O 1
ATOM 748 N N . ILE A 1 96 ? -11.196 12.699 3.121 1.00 79.44 96 ILE A N 1
ATOM 749 C CA . ILE A 1 96 ? -11.015 14.142 2.868 1.00 79.44 96 ILE A CA 1
ATOM 750 C C . ILE A 1 96 ? -9.553 14.544 3.110 1.00 79.44 96 ILE A C 1
ATOM 752 O O . ILE A 1 96 ? -9.075 15.513 2.530 1.00 79.44 96 ILE A O 1
ATOM 756 N N . LEU A 1 97 ? -8.853 13.822 3.990 1.00 74.00 97 LEU A N 1
ATOM 757 C CA . LEU A 1 97 ? -7.467 14.100 4.371 1.00 74.00 97 LEU A CA 1
ATOM 758 C C . LEU A 1 97 ? -6.441 13.427 3.447 1.00 74.00 97 LEU A C 1
ATOM 760 O O . LEU A 1 97 ? -5.304 13.892 3.394 1.00 74.00 97 LEU A O 1
ATOM 764 N N . PHE A 1 98 ? -6.836 12.351 2.763 1.00 64.00 98 PHE A N 1
ATOM 765 C CA . PHE A 1 98 ? -6.023 11.527 1.865 1.00 64.00 98 PHE A CA 1
ATOM 766 C C . PHE A 1 98 ? -6.742 11.350 0.532 1.00 64.00 98 PHE A C 1
ATOM 768 O O . PHE A 1 98 ? -6.043 11.371 -0.505 1.00 64.00 98 PHE A O 1
#

pLDDT: mean 87.08, std 6.33, range [64.0, 96.0]

InterPro domains:
  IPR000620 EamA domain [PF00892] (3-96)

Radius of gyration: 16.07 Å; Cα contacts (8 Å, |Δi|>4): 46; chains: 1; bounding box: 38×28×39 Å

Mean predicted aligned error: 5.46 Å

Secondary structure (DSSP, 8-state):
-HHHHHHHHHHHHHHHHHHHHHHHHHHHH-HHHHHHHHHHHHHHHHHHHHHHHTGGGG--GGGHHHHHHHIIIIIIIHHHHHHHHHHHH-HHHHHHH-

Foldseek 3Di:
DVVVVVVVVVVVVVVVVCLVVLLVVCLVPNQLVVLVVVVVVVVVVVVVVCVVVVCPVVDDPVCVVVVVVCCCVCRVVVSSVLSVCCNPPNSVVSVVVD